Protein AF-A0A401HZF0-F1 (afdb_monomer_lite)

Structure (mmCIF, N/CA/C/O backbone):
data_AF-A0A401HZF0-F1
#
_entry.id   AF-A0A401HZF0-F1
#
loop_
_atom_site.group_PDB
_atom_site.id
_atom_site.type_symbol
_atom_site.label_atom_id
_atom_site.label_alt_id
_atom_site.label_comp_id
_atom_site.label_asym_id
_atom_site.label_entity_id
_atom_site.label_seq_id
_atom_site.pdbx_PDB_ins_code
_atom_site.Cartn_x
_atom_site.Cartn_y
_atom_site.Cartn_z
_atom_site.occupancy
_atom_site.B_iso_or_equiv
_atom_site.auth_seq_id
_atom_site.auth_comp_id
_atom_site.auth_asym_id
_atom_site.auth_atom_id
_atom_site.pdbx_PDB_model_num
ATOM 1 N N . MET A 1 1 ? -18.909 -8.888 6.562 1.00 64.06 1 MET A N 1
ATOM 2 C CA . MET A 1 1 ? -18.575 -7.757 5.661 1.00 64.06 1 MET A CA 1
ATOM 3 C C . MET A 1 1 ? -17.073 -7.498 5.574 1.00 64.06 1 MET A C 1
ATOM 5 O O . MET A 1 1 ? -16.549 -7.601 4.477 1.00 64.06 1 MET A O 1
ATOM 9 N N . LYS A 1 2 ? -16.355 -7.283 6.690 1.00 68.44 2 LYS A N 1
ATOM 10 C CA . LYS A 1 2 ? -14.889 -7.074 6.683 1.00 68.44 2 LYS A CA 1
ATOM 11 C C . LYS A 1 2 ? -14.090 -8.170 5.955 1.00 68.44 2 LYS A C 1
ATOM 13 O O . LYS A 1 2 ? -13.254 -7.835 5.136 1.00 68.44 2 LYS A O 1
ATOM 18 N N . PHE A 1 3 ? -14.403 -9.452 6.163 1.00 75.19 3 PHE A N 1
ATOM 19 C CA . PHE A 1 3 ? -13.719 -10.567 5.480 1.00 75.19 3 PHE A CA 1
ATOM 20 C C . PHE A 1 3 ? -13.829 -10.538 3.948 1.00 75.19 3 PHE A C 1
ATOM 22 O O . PHE A 1 3 ? -12.857 -10.842 3.262 1.00 75.19 3 PHE A O 1
ATOM 29 N N . LEU A 1 4 ? -14.990 -10.146 3.413 1.00 83.94 4 LEU A N 1
ATOM 30 C CA . LEU A 1 4 ? -15.202 -10.059 1.967 1.00 83.94 4 LEU A CA 1
ATOM 31 C C . LEU A 1 4 ? -14.403 -8.888 1.375 1.00 83.94 4 LEU A C 1
ATOM 33 O O . LEU A 1 4 ? -13.794 -9.024 0.318 1.00 83.94 4 LEU A O 1
ATOM 37 N N . SER A 1 5 ? -14.329 -7.769 2.104 1.00 82.69 5 SER A N 1
ATOM 38 C CA . SER A 1 5 ? -13.466 -6.637 1.758 1.00 82.69 5 SER A CA 1
ATOM 39 C C . SER A 1 5 ? -11.982 -7.006 1.822 1.00 82.69 5 SER A C 1
ATOM 41 O O . SER A 1 5 ? -11.248 -6.675 0.898 1.00 82.69 5 SER A O 1
ATOM 43 N N . THR A 1 6 ? -11.537 -7.736 2.851 1.00 85.25 6 THR A N 1
ATOM 44 C CA . THR A 1 6 ? -10.151 -8.221 2.960 1.00 85.25 6 THR A CA 1
ATOM 45 C C . THR A 1 6 ? -9.778 -9.100 1.769 1.00 85.25 6 THR A C 1
ATOM 47 O O . THR A 1 6 ? -8.742 -8.880 1.147 1.00 85.25 6 THR A O 1
ATOM 50 N N . LEU A 1 7 ? -10.638 -10.062 1.415 1.00 87.94 7 LEU A N 1
ATOM 51 C CA . LEU A 1 7 ? -10.439 -10.921 0.246 1.00 87.94 7 LEU A CA 1
ATOM 52 C C . LEU A 1 7 ? -10.353 -10.105 -1.046 1.00 87.94 7 LEU A C 1
ATOM 54 O O . LEU A 1 7 ? -9.436 -10.318 -1.832 1.00 87.94 7 LEU A O 1
ATOM 58 N N . GLY A 1 8 ? -11.247 -9.131 -1.238 1.00 88.00 8 GLY A N 1
ATOM 59 C CA . GLY A 1 8 ? -11.213 -8.244 -2.402 1.00 88.00 8 GLY A CA 1
ATOM 60 C C . GLY A 1 8 ? -9.908 -7.450 -2.514 1.00 88.00 8 GLY A C 1
ATOM 61 O O . GLY A 1 8 ? -9.320 -7.392 -3.591 1.00 88.00 8 GLY A O 1
ATOM 62 N N . ILE A 1 9 ? -9.414 -6.897 -1.401 1.00 88.06 9 ILE A N 1
ATOM 63 C CA . ILE A 1 9 ? -8.149 -6.144 -1.359 1.00 88.06 9 ILE A CA 1
ATOM 64 C C . ILE A 1 9 ? -6.970 -7.044 -1.750 1.00 88.06 9 ILE A C 1
ATOM 66 O O . ILE A 1 9 ? -6.138 -6.647 -2.564 1.00 88.06 9 ILE A O 1
ATOM 70 N N . VAL A 1 10 ? -6.909 -8.266 -1.215 1.00 87.38 10 VAL A N 1
ATOM 71 C CA . VAL A 1 10 ? -5.830 -9.217 -1.527 1.00 87.38 10 VAL A CA 1
ATOM 72 C C . VAL A 1 10 ? -5.885 -9.654 -2.992 1.00 87.38 10 VAL A C 1
ATOM 74 O O . VAL A 1 10 ? -4.856 -9.657 -3.664 1.00 87.38 10 VAL A O 1
ATOM 77 N N . VAL A 1 11 ? -7.072 -9.970 -3.517 1.00 91.38 11 VAL A N 1
ATOM 78 C CA . VAL A 1 11 ? -7.250 -10.361 -4.926 1.00 91.38 11 VAL A CA 1
ATOM 79 C C . VAL A 1 11 ? -6.822 -9.233 -5.868 1.00 91.38 11 VAL A C 1
ATOM 81 O O . VAL A 1 11 ? -6.106 -9.486 -6.836 1.00 91.38 11 VAL A O 1
ATOM 84 N N . LEU A 1 12 ? -7.195 -7.986 -5.566 1.00 89.81 12 LEU A N 1
ATOM 85 C CA . LEU A 1 12 ? -6.779 -6.817 -6.342 1.00 89.81 12 LEU A CA 1
ATOM 86 C C . LEU A 1 12 ? -5.264 -6.603 -6.291 1.00 89.81 12 LEU A C 1
ATOM 88 O O . LEU A 1 12 ? -4.649 -6.389 -7.332 1.00 89.81 12 LEU A O 1
ATOM 92 N N . ALA A 1 13 ? -4.646 -6.716 -5.113 1.00 87.94 13 ALA A N 1
ATOM 93 C CA . ALA A 1 13 ? -3.197 -6.592 -4.969 1.00 87.94 13 ALA A CA 1
ATOM 94 C C . ALA A 1 13 ? -2.448 -7.642 -5.807 1.00 87.94 13 ALA A C 1
ATOM 96 O O . ALA A 1 13 ? -1.500 -7.313 -6.521 1.00 87.94 13 ALA A O 1
ATOM 97 N N . VAL A 1 14 ? -2.911 -8.896 -5.784 1.00 87.62 14 VAL A N 1
ATOM 98 C CA . VAL A 1 14 ? -2.345 -9.979 -6.602 1.00 87.62 14 VAL A CA 1
ATOM 99 C C . VAL A 1 14 ? -2.544 -9.707 -8.096 1.00 87.62 14 VAL A C 1
ATOM 101 O O . VAL A 1 14 ? -1.607 -9.886 -8.874 1.00 87.62 14 VAL A O 1
ATOM 104 N N . ALA A 1 15 ? -3.721 -9.227 -8.507 1.00 88.88 15 ALA A N 1
ATOM 105 C CA . ALA A 1 15 ? -3.994 -8.882 -9.901 1.00 88.88 15 ALA A CA 1
ATOM 106 C C . ALA A 1 15 ? -3.078 -7.756 -10.413 1.00 88.88 15 ALA A C 1
ATOM 108 O O . ALA A 1 15 ? -2.545 -7.862 -11.518 1.00 88.88 15 ALA A O 1
ATOM 109 N N . ILE A 1 16 ? -2.837 -6.721 -9.600 1.00 86.62 16 ILE A N 1
ATOM 110 C CA . ILE A 1 16 ? -1.921 -5.617 -9.925 1.00 86.62 16 ILE A CA 1
ATOM 111 C C . ILE A 1 16 ? -0.491 -6.142 -10.093 1.00 86.62 16 ILE A C 1
ATOM 113 O O . ILE A 1 16 ? 0.150 -5.864 -11.105 1.00 86.62 16 ILE A O 1
ATOM 117 N N . ILE A 1 17 ? -0.007 -6.960 -9.151 1.00 84.62 17 ILE A N 1
ATOM 118 C CA . ILE A 1 17 ? 1.343 -7.540 -9.216 1.00 84.62 17 ILE A CA 1
ATOM 119 C C . ILE A 1 17 ? 1.504 -8.422 -10.463 1.00 84.62 17 ILE A C 1
ATOM 121 O O . ILE A 1 17 ? 2.522 -8.333 -11.151 1.00 84.62 17 ILE A O 1
ATOM 125 N N . LEU A 1 18 ? 0.507 -9.251 -10.790 1.00 85.44 18 LEU A N 1
ATOM 126 C CA . LEU A 1 18 ? 0.532 -10.100 -11.985 1.00 85.44 18 LEU A CA 1
ATOM 127 C C . LEU A 1 18 ? 0.486 -9.283 -13.285 1.00 85.44 18 LEU A C 1
ATOM 129 O O . LEU A 1 18 ? 1.191 -9.622 -14.240 1.00 85.44 18 LEU A O 1
ATOM 133 N N . GLY A 1 19 ? -0.304 -8.208 -13.321 1.00 83.62 19 GLY A N 1
ATOM 134 C CA . GLY A 1 19 ? -0.366 -7.274 -14.446 1.00 83.62 19 GLY A CA 1
ATOM 135 C C . GLY A 1 19 ? 0.978 -6.589 -14.696 1.00 83.62 19 GLY A C 1
ATOM 136 O O . GLY A 1 19 ? 1.516 -6.661 -15.802 1.00 83.62 19 GLY A O 1
ATOM 137 N N . GLU A 1 20 ? 1.580 -6.025 -13.648 1.00 80.38 20 GLU A N 1
ATOM 138 C CA . GLU A 1 20 ? 2.904 -5.387 -13.696 1.00 80.38 20 GLU A CA 1
ATOM 139 C C . GLU A 1 20 ? 4.009 -6.368 -14.114 1.00 80.38 20 GLU A C 1
ATOM 141 O O . GLU A 1 20 ? 4.899 -6.044 -14.911 1.00 80.38 20 GLU A O 1
ATOM 146 N N . TRP A 1 21 ? 3.931 -7.614 -13.635 1.00 73.69 21 TRP A N 1
ATOM 147 C CA . TRP A 1 21 ? 4.863 -8.668 -14.024 1.00 73.69 21 TRP A CA 1
ATOM 148 C C . TRP A 1 21 ? 4.735 -9.044 -15.503 1.00 73.69 21 TRP A C 1
ATOM 150 O O . TRP A 1 21 ? 5.737 -9.383 -16.132 1.00 73.69 21 TRP A O 1
ATOM 160 N N . ARG A 1 22 ? 3.540 -8.998 -16.098 1.00 76.50 22 ARG A N 1
ATOM 161 C CA . ARG A 1 22 ? 3.381 -9.253 -17.539 1.00 76.50 22 ARG A CA 1
ATOM 162 C C . ARG A 1 22 ? 3.734 -8.039 -18.401 1.00 76.50 22 ARG A C 1
ATOM 164 O O . ARG A 1 22 ? 4.250 -8.231 -19.497 1.00 76.50 22 ARG A O 1
ATOM 171 N N . GLY A 1 23 ? 3.498 -6.821 -17.916 1.00 69.19 23 GLY A N 1
ATOM 172 C CA . GLY A 1 23 ? 3.666 -5.587 -18.691 1.00 69.19 23 GLY A CA 1
ATOM 173 C C . GLY A 1 23 ? 5.084 -5.003 -18.717 1.00 69.19 23 GLY A C 1
ATOM 174 O O . GLY A 1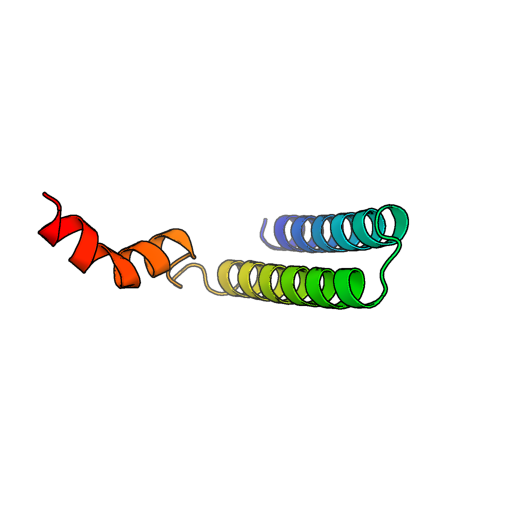 23 ? 5.479 -4.406 -19.716 1.00 69.19 23 GLY A O 1
ATOM 175 N N . SER A 1 24 ? 5.883 -5.166 -17.656 1.00 64.88 24 SER A N 1
ATOM 176 C CA . SER A 1 24 ? 7.143 -4.414 -17.525 1.00 64.88 24 SER A CA 1
ATOM 177 C C . SER A 1 24 ? 8.394 -5.221 -17.901 1.00 64.88 24 SER A C 1
ATOM 179 O O . SER A 1 24 ? 8.622 -6.306 -17.363 1.00 64.88 24 SER A O 1
ATOM 181 N N . LYS A 1 25 ? 9.259 -4.678 -18.777 1.00 65.12 25 LYS A N 1
ATOM 182 C CA . LYS A 1 25 ? 10.562 -5.275 -19.161 1.00 65.12 25 LYS A CA 1
ATOM 183 C C . LYS A 1 25 ? 11.697 -4.995 -18.159 1.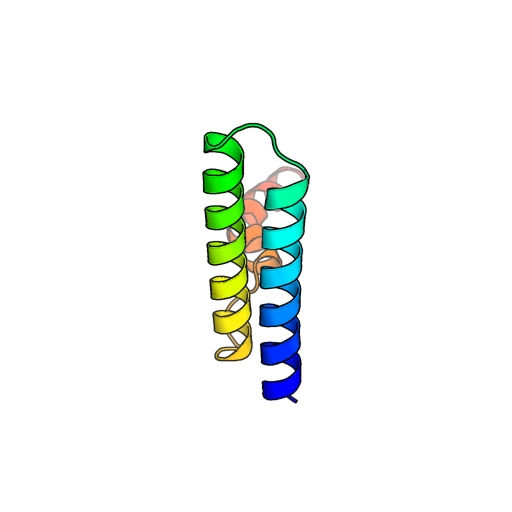00 65.12 25 LYS A C 1
ATOM 185 O O . LYS A 1 25 ? 12.722 -5.670 -18.197 1.00 65.12 25 LYS A O 1
ATOM 190 N N . SER A 1 26 ? 11.537 -4.020 -17.257 1.00 76.88 26 SER A N 1
ATOM 191 C CA . SER A 1 26 ? 12.590 -3.584 -16.326 1.00 76.88 26 SER A CA 1
ATOM 192 C C . SER A 1 26 ? 12.384 -4.139 -14.915 1.00 76.88 26 SER A C 1
ATOM 194 O O . SER A 1 26 ? 11.381 -3.854 -14.260 1.00 76.88 26 SER A O 1
ATOM 196 N N . LYS A 1 27 ? 13.381 -4.875 -14.397 1.00 75.88 27 LYS A N 1
ATOM 197 C CA . LYS A 1 27 ? 13.372 -5.416 -13.022 1.00 75.88 27 LYS A CA 1
ATOM 198 C C . LYS A 1 27 ? 13.251 -4.322 -11.950 1.00 75.88 27 LYS A C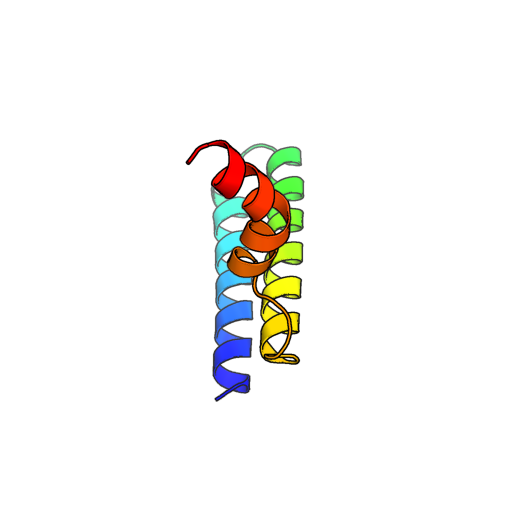 1
ATOM 200 O O . LYS A 1 27 ? 12.591 -4.542 -10.940 1.00 75.88 27 LYS A O 1
ATOM 205 N N . LYS A 1 28 ? 13.838 -3.137 -12.180 1.00 79.00 28 LYS A N 1
ATOM 206 C CA . LYS A 1 28 ? 13.748 -1.993 -11.249 1.00 79.00 28 LYS A CA 1
ATOM 207 C C . LYS A 1 28 ? 12.320 -1.459 -11.136 1.00 79.00 28 LYS A C 1
ATOM 209 O O . LYS A 1 28 ? 11.861 -1.189 -10.032 1.00 79.00 28 LYS A O 1
ATOM 214 N N . MET A 1 29 ? 11.616 -1.346 -12.262 1.00 79.81 29 MET A N 1
ATOM 215 C CA . MET A 1 29 ? 10.243 -0.836 -12.280 1.00 79.81 29 MET A CA 1
ATOM 216 C C . MET A 1 29 ? 9.284 -1.803 -11.580 1.00 79.81 29 MET A C 1
ATOM 218 O O . MET A 1 29 ? 8.472 -1.371 -10.768 1.00 79.81 29 MET A O 1
ATOM 222 N N . ARG A 1 30 ? 9.458 -3.115 -11.796 1.00 80.62 30 ARG A N 1
ATOM 223 C CA . ARG A 1 30 ? 8.695 -4.146 -11.076 1.00 80.62 30 ARG A CA 1
ATOM 224 C C . ARG A 1 30 ? 8.904 -4.086 -9.566 1.00 80.62 30 ARG A C 1
ATOM 226 O O . ARG A 1 30 ? 7.938 -4.207 -8.826 1.00 80.62 30 ARG A O 1
ATOM 233 N N . ALA A 1 31 ? 10.141 -3.886 -9.107 1.00 82.38 31 ALA A N 1
ATOM 234 C CA . ALA A 1 31 ? 10.434 -3.777 -7.679 1.00 82.38 31 ALA A CA 1
ATOM 235 C C . ALA A 1 31 ? 9.773 -2.536 -7.052 1.00 82.38 31 ALA A C 1
ATOM 237 O O . ALA A 1 31 ? 9.164 -2.640 -5.989 1.00 82.38 31 ALA A O 1
ATOM 238 N N . ALA A 1 32 ? 9.833 -1.387 -7.735 1.00 87.62 32 ALA A N 1
ATOM 239 C CA . ALA A 1 32 ? 9.173 -0.165 -7.283 1.00 87.62 32 ALA A CA 1
ATOM 240 C C . ALA A 1 32 ? 7.646 -0.332 -7.216 1.00 87.62 32 ALA A C 1
ATOM 242 O O . ALA A 1 32 ? 7.039 -0.021 -6.194 1.00 87.62 32 ALA A O 1
ATOM 243 N N . MET A 1 33 ? 7.030 -0.889 -8.262 1.00 85.56 33 MET A N 1
ATOM 244 C CA . MET A 1 33 ? 5.581 -1.105 -8.302 1.00 85.56 33 MET A CA 1
ATOM 245 C C . MET A 1 33 ? 5.106 -2.146 -7.294 1.00 85.56 33 MET A C 1
ATOM 247 O O . MET A 1 33 ? 4.090 -1.932 -6.631 1.00 85.56 33 MET A O 1
ATOM 251 N N . ALA A 1 34 ? 5.856 -3.234 -7.110 1.00 86.25 34 ALA A N 1
ATOM 252 C CA . ALA A 1 34 ? 5.573 -4.204 -6.060 1.00 86.25 34 ALA A CA 1
ATOM 253 C C . ALA A 1 34 ? 5.617 -3.536 -4.679 1.00 86.25 34 ALA A C 1
ATOM 255 O O . ALA A 1 34 ? 4.691 -3.718 -3.897 1.00 86.25 34 ALA A O 1
ATOM 256 N N . GLY A 1 35 ? 6.631 -2.705 -4.412 1.00 89.56 35 GLY A N 1
ATOM 257 C CA . GLY A 1 35 ? 6.751 -1.950 -3.162 1.00 89.56 35 GLY A CA 1
ATOM 258 C C . GLY A 1 35 ? 5.579 -0.996 -2.917 1.00 89.56 35 GLY A C 1
ATOM 259 O O . GLY A 1 35 ? 4.990 -1.016 -1.837 1.00 89.56 35 GLY A O 1
ATOM 260 N N . ILE A 1 36 ? 5.190 -0.213 -3.929 1.00 89.25 36 ILE A N 1
ATOM 261 C CA . ILE A 1 36 ? 4.044 0.708 -3.847 1.00 89.25 36 ILE A CA 1
ATOM 262 C C . ILE A 1 36 ? 2.742 -0.066 -3.612 1.00 89.25 36 ILE A C 1
ATOM 264 O O . ILE A 1 36 ? 1.947 0.308 -2.751 1.00 89.25 36 ILE A O 1
ATOM 268 N N . THR A 1 37 ? 2.540 -1.176 -4.324 1.00 89.75 37 THR A N 1
ATOM 269 C CA . THR A 1 37 ? 1.346 -2.023 -4.173 1.00 89.75 37 THR A CA 1
ATOM 270 C C . THR A 1 37 ? 1.277 -2.635 -2.775 1.00 89.75 37 THR A C 1
ATOM 272 O O . THR A 1 37 ? 0.207 -2.679 -2.166 1.00 89.75 37 THR A O 1
ATOM 275 N N . LEU A 1 38 ? 2.418 -3.053 -2.222 1.00 90.12 38 LEU A N 1
ATOM 276 C CA . LEU A 1 38 ? 2.503 -3.588 -0.864 1.00 90.12 38 LEU A CA 1
ATOM 277 C C . LEU A 1 38 ? 2.140 -2.523 0.176 1.00 90.12 38 LEU A C 1
ATOM 279 O O . LEU A 1 38 ? 1.322 -2.780 1.057 1.00 90.12 38 LEU A O 1
ATOM 283 N N . ALA A 1 39 ? 2.689 -1.314 0.033 1.00 90.50 39 ALA A N 1
ATOM 284 C CA . ALA A 1 39 ? 2.375 -0.182 0.899 1.00 90.50 39 ALA A CA 1
ATOM 285 C C . ALA A 1 39 ? 0.885 0.192 0.834 1.00 90.50 39 ALA A C 1
ATOM 287 O O . ALA A 1 39 ? 0.250 0.378 1.872 1.00 90.50 39 ALA A O 1
ATOM 288 N N . ALA A 1 40 ? 0.300 0.229 -0.367 1.00 89.06 40 ALA A N 1
ATOM 289 C CA . ALA A 1 40 ? -1.125 0.490 -0.562 1.00 89.06 40 ALA A CA 1
ATOM 290 C C . ALA A 1 40 ? -2.009 -0.596 0.076 1.00 89.06 40 ALA A C 1
ATOM 292 O O . ALA A 1 40 ? -3.015 -0.285 0.713 1.00 89.06 40 ALA A O 1
ATOM 293 N N . THR A 1 41 ? -1.612 -1.865 -0.043 1.00 90.12 41 THR A N 1
ATOM 294 C CA . THR A 1 41 ? -2.337 -3.003 0.544 1.00 90.12 41 THR A CA 1
ATOM 295 C C . THR A 1 41 ? -2.303 -2.949 2.071 1.00 90.12 41 THR A C 1
ATOM 297 O O . THR A 1 41 ? -3.336 -3.109 2.720 1.00 90.12 41 TH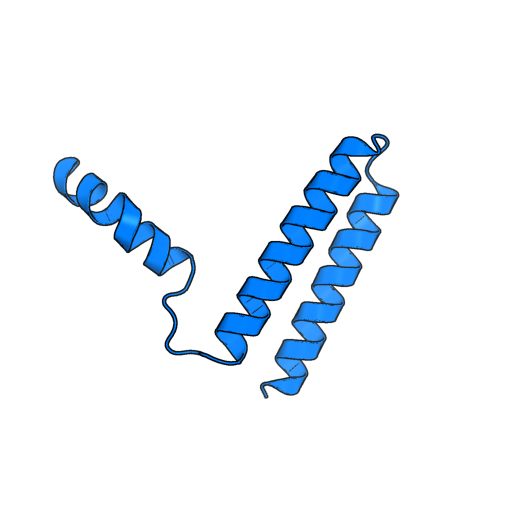R A O 1
ATOM 300 N N . LEU A 1 42 ? -1.132 -2.663 2.651 1.00 89.94 42 LEU A N 1
ATOM 301 C CA . LEU A 1 42 ? -0.966 -2.443 4.089 1.00 89.94 42 LEU A CA 1
ATOM 302 C C . LEU A 1 42 ? -1.850 -1.298 4.587 1.00 89.94 42 LEU A C 1
ATOM 304 O O . LEU A 1 42 ? -2.549 -1.457 5.586 1.00 89.94 42 LEU A O 1
ATOM 308 N N . LEU A 1 43 ? -1.871 -0.172 3.869 1.00 88.06 43 LEU A N 1
ATOM 309 C CA . LEU A 1 43 ? -2.711 0.975 4.210 1.00 88.06 43 LEU A CA 1
ATOM 310 C C . LEU A 1 43 ? -4.206 0.614 4.185 1.00 88.06 43 LEU A C 1
ATOM 312 O O . LEU A 1 43 ? -4.948 0.963 5.103 1.00 88.06 43 LEU A O 1
ATOM 316 N N . ALA A 1 44 ? -4.645 -0.117 3.156 1.00 87.38 44 ALA A N 1
ATOM 317 C CA . ALA A 1 44 ? -6.029 -0.559 3.014 1.00 87.38 44 ALA A CA 1
ATOM 318 C C . ALA A 1 44 ? -6.448 -1.518 4.142 1.00 87.38 44 ALA A C 1
ATOM 320 O O . ALA A 1 44 ? -7.534 -1.374 4.705 1.00 87.38 44 ALA A O 1
ATOM 321 N N . LEU A 1 45 ? -5.575 -2.459 4.518 1.00 88.31 45 LEU A N 1
ATOM 322 C CA . LEU A 1 45 ? -5.806 -3.356 5.652 1.00 88.31 45 LEU A CA 1
ATOM 323 C C . LEU A 1 45 ? -5.876 -2.589 6.975 1.00 88.31 45 LEU A C 1
ATOM 325 O O . LEU A 1 45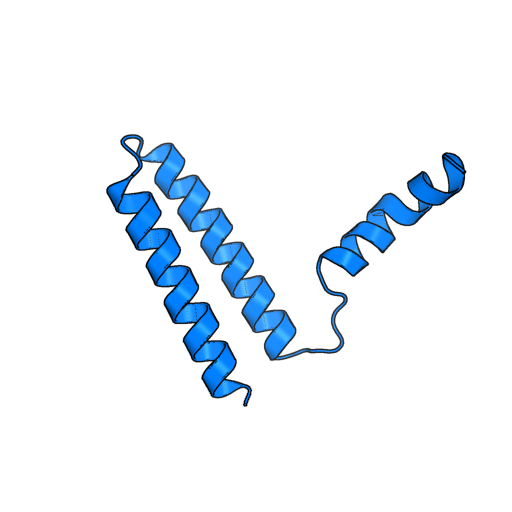 ? -6.765 -2.847 7.787 1.00 88.31 45 LEU A O 1
ATOM 329 N N . LEU A 1 46 ? -4.985 -1.617 7.177 1.00 87.50 46 LEU A N 1
ATOM 330 C CA . LEU A 1 46 ? -4.952 -0.805 8.390 1.00 87.50 46 LEU A CA 1
ATOM 331 C C . LEU A 1 46 ? -6.251 -0.005 8.566 1.00 87.50 46 LEU A C 1
ATOM 333 O O . LEU A 1 46 ? -6.830 -0.015 9.650 1.00 87.50 46 LEU A O 1
ATOM 337 N N . LEU A 1 47 ? -6.754 0.611 7.491 1.00 85.75 47 LEU A N 1
ATOM 338 C CA . LEU A 1 47 ? -8.034 1.330 7.484 1.00 85.75 47 LEU A CA 1
ATOM 339 C C . LEU A 1 47 ? -9.238 0.405 7.705 1.00 85.75 47 LEU A C 1
ATOM 341 O O . LEU A 1 47 ? -10.225 0.805 8.321 1.00 85.75 47 LEU A O 1
ATOM 345 N N . LEU A 1 48 ? -9.166 -0.842 7.235 1.00 85.56 48 LEU A N 1
ATOM 346 C CA . LEU A 1 48 ? -10.235 -1.822 7.426 1.00 85.56 48 LEU A CA 1
ATOM 347 C C . LEU A 1 48 ? -10.328 -2.314 8.883 1.00 85.56 48 LEU A C 1
ATOM 349 O O . LEU A 1 48 ? -11.430 -2.564 9.391 1.00 85.56 48 LEU A O 1
ATOM 353 N N . ILE A 1 49 ? -9.184 -2.456 9.561 1.00 84.38 49 ILE A N 1
ATOM 354 C CA . ILE A 1 49 ? -9.115 -2.836 10.981 1.00 84.38 49 ILE A CA 1
ATOM 355 C C . ILE A 1 49 ? -9.477 -1.635 11.864 1.00 84.38 49 ILE A C 1
ATOM 357 O O . ILE A 1 49 ? -10.312 -1.775 12.761 1.00 84.38 49 ILE A O 1
ATOM 361 N N . TYR A 1 50 ? -8.922 -0.460 11.557 1.00 84.38 50 TYR A N 1
ATOM 362 C CA . TYR A 1 50 ? -9.087 0.785 12.305 1.00 84.38 50 TYR A CA 1
ATOM 363 C C . TYR A 1 50 ? -9.799 1.859 11.463 1.00 84.38 50 TYR A C 1
ATOM 365 O O . TYR A 1 50 ? -9.158 2.778 10.948 1.00 84.38 50 TYR A O 1
ATOM 373 N N . PRO A 1 51 ? -11.141 1.812 11.371 1.00 79.00 51 PRO A N 1
ATOM 374 C CA . PRO A 1 51 ? -11.915 2.755 10.559 1.00 79.00 51 PRO A CA 1
ATOM 375 C C . PRO A 1 51 ? -11.871 4.206 11.070 1.00 79.00 51 PRO A C 1
ATOM 377 O O . PRO A 1 51 ? -12.301 5.115 10.368 1.00 79.00 51 PRO A O 1
ATOM 380 N N . GLY A 1 52 ? -11.368 4.439 12.288 1.00 79.19 52 GLY A N 1
ATOM 381 C CA . GLY A 1 52 ? -11.186 5.779 12.854 1.00 79.19 52 GLY A CA 1
ATOM 382 C C . GLY A 1 52 ? -9.931 6.509 12.364 1.00 79.19 52 GLY A C 1
ATOM 383 O O . GLY A 1 52 ? -9.782 7.698 12.639 1.00 79.19 52 GLY A O 1
ATOM 384 N N . LEU A 1 53 ? -9.025 5.828 11.650 1.00 81.50 53 LEU A N 1
ATOM 385 C CA . LEU A 1 53 ? -7.831 6.466 11.100 1.00 81.50 53 LEU A CA 1
ATOM 386 C C . LEU A 1 53 ? -8.204 7.417 9.949 1.00 81.50 53 LEU A C 1
ATOM 388 O O . LEU A 1 53 ? -9.056 7.086 9.119 1.00 81.50 53 LEU A O 1
ATOM 392 N N . PRO A 1 54 ? -7.572 8.604 9.860 1.00 80.31 54 PRO A N 1
ATOM 393 C CA . PRO A 1 54 ? -7.804 9.514 8.751 1.00 80.31 54 PRO A CA 1
ATOM 394 C C . PRO A 1 54 ? -7.340 8.854 7.451 1.00 80.31 54 PRO A C 1
ATOM 396 O O . PRO A 1 54 ? -6.163 8.551 7.279 1.00 80.31 54 PRO A O 1
ATOM 399 N N . GLY A 1 55 ? -8.278 8.642 6.528 1.00 82.38 55 GLY A N 1
ATOM 400 C CA . GLY A 1 55 ? -7.965 8.125 5.199 1.00 82.38 55 GLY A CA 1
ATOM 401 C C . GLY A 1 55 ? -6.994 9.034 4.430 1.00 82.38 55 GLY A C 1
ATOM 402 O O . GLY A 1 55 ? -6.814 10.202 4.793 1.00 82.38 55 GLY A O 1
ATOM 403 N N . PRO A 1 56 ? -6.408 8.541 3.327 1.00 79.19 56 PRO A N 1
ATOM 404 C CA . PRO A 1 56 ? -5.370 9.251 2.577 1.00 79.19 56 PRO A CA 1
ATOM 405 C C . PRO A 1 56 ? -5.818 10.647 2.125 1.00 79.19 56 PRO A C 1
ATOM 407 O O . PRO A 1 56 ? -5.076 11.612 2.271 1.00 79.19 56 PRO A O 1
ATOM 410 N N . THR A 1 57 ? -7.070 10.801 1.691 1.00 80.94 57 THR A N 1
ATOM 411 C CA . THR A 1 57 ? -7.655 12.104 1.332 1.00 80.94 57 THR A CA 1
ATOM 412 C C . THR A 1 57 ? -7.681 13.078 2.512 1.00 80.94 57 THR A C 1
ATOM 414 O O . THR A 1 57 ? -7.403 14.266 2.360 1.00 80.94 57 THR A O 1
ATOM 417 N N . ARG A 1 58 ? -7.986 12.580 3.715 1.00 80.12 58 ARG A N 1
ATOM 418 C CA . ARG A 1 58 ? -8.046 13.389 4.937 1.00 80.12 58 ARG A CA 1
ATOM 419 C C . ARG A 1 58 ? -6.646 13.731 5.452 1.00 80.12 58 ARG A C 1
ATOM 421 O O . ARG A 1 58 ? -6.448 14.843 5.927 1.00 80.12 58 ARG A O 1
ATOM 428 N N . MET A 1 59 ? -5.676 12.827 5.292 1.00 81.69 59 MET A N 1
ATOM 429 C CA . MET A 1 59 ? -4.254 13.117 5.516 1.00 81.69 59 MET A CA 1
ATOM 430 C C . MET A 1 59 ? -3.743 14.206 4.571 1.00 81.69 59 MET A C 1
ATOM 432 O O . MET A 1 59 ? -3.105 15.150 5.028 1.00 81.69 59 MET A O 1
ATOM 436 N N . MET A 1 60 ? -4.083 14.134 3.282 1.00 81.50 60 MET A N 1
ATOM 437 C CA . MET A 1 60 ? -3.698 15.169 2.321 1.00 81.50 60 MET A CA 1
ATOM 438 C C . MET A 1 60 ? -4.305 16.521 2.683 1.00 81.50 60 ME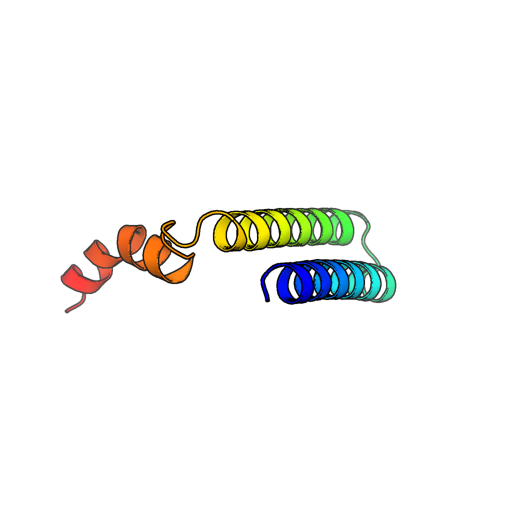T A C 1
ATOM 440 O O . MET A 1 60 ? -3.611 17.531 2.658 1.00 81.50 60 MET A O 1
ATOM 444 N N . LYS A 1 61 ? -5.560 16.543 3.139 1.00 81.19 61 LYS A N 1
ATOM 445 C CA . LYS A 1 61 ? -6.192 17.769 3.634 1.00 81.19 61 LYS A CA 1
ATOM 446 C C . LYS A 1 61 ? -5.553 18.302 4.926 1.00 81.19 61 LYS A C 1
ATOM 448 O O . LYS A 1 61 ? -5.554 19.504 5.135 1.00 81.19 61 LYS A O 1
ATOM 453 N N . LEU A 1 62 ? -4.975 17.459 5.784 1.00 80.94 62 LEU A N 1
ATOM 454 C CA . LEU A 1 62 ? -4.208 17.914 6.956 1.00 80.94 62 LEU A CA 1
ATOM 455 C C . LEU A 1 62 ? -2.844 18.501 6.565 1.00 80.94 62 LEU A C 1
ATOM 457 O O . LEU A 1 62 ? -2.438 19.515 7.123 1.00 80.94 62 LEU A O 1
ATOM 461 N N . LEU A 1 63 ? -2.159 17.881 5.600 1.00 82.38 63 LEU A N 1
ATOM 462 C CA . LEU A 1 63 ? -0.849 18.326 5.116 1.00 82.38 63 LEU A CA 1
ATOM 463 C C . LEU A 1 63 ? -0.944 19.614 4.288 1.00 82.38 63 LEU A C 1
ATOM 465 O O . LEU A 1 63 ? -0.159 20.537 4.483 1.00 82.38 63 LEU A O 1
ATOM 469 N N . PHE A 1 64 ? -1.924 19.684 3.388 1.00 81.81 64 PHE A N 1
ATOM 470 C CA . PHE A 1 64 ? -2.063 20.755 2.399 1.00 81.81 64 PHE A CA 1
ATOM 471 C C . PHE A 1 64 ? -3.231 21.704 2.678 1.00 81.81 64 PHE A C 1
ATOM 473 O O . PHE A 1 64 ? -3.333 22.737 2.030 1.00 81.81 64 PHE A O 1
ATOM 480 N N . GLY A 1 65 ? -4.090 21.433 3.666 1.00 73.88 65 GLY A N 1
ATOM 481 C CA . GLY A 1 65 ? -5.245 22.292 3.961 1.00 73.88 65 GLY A CA 1
ATOM 482 C C . GLY A 1 65 ? -4.874 23.688 4.456 1.00 73.88 65 GLY A C 1
ATOM 483 O O . GLY A 1 65 ? -5.691 24.596 4.381 1.00 73.88 65 GLY A O 1
ATOM 484 N N . ARG A 1 66 ? -3.638 23.895 4.933 1.00 70.19 66 ARG A N 1
ATOM 485 C CA . ARG A 1 66 ? -3.123 25.253 5.162 1.00 70.19 66 ARG A CA 1
ATOM 486 C C . ARG A 1 66 ? -2.814 25.988 3.860 1.00 70.19 66 ARG A C 1
ATOM 488 O O . ARG A 1 66 ? -3.022 27.186 3.826 1.00 70.19 66 ARG A O 1
ATOM 495 N N . LEU A 1 67 ? -2.340 25.300 2.821 1.00 74.38 67 LEU A N 1
ATOM 496 C CA . LEU A 1 67 ? -2.054 25.905 1.515 1.00 74.38 67 LEU A CA 1
ATOM 497 C C . LEU A 1 67 ? -3.346 26.255 0.774 1.00 74.38 67 LEU A C 1
ATOM 499 O O . LEU A 1 67 ? -3.443 27.347 0.233 1.00 74.38 67 LEU A O 1
ATOM 503 N N . ASP A 1 68 ? -4.346 25.375 0.846 1.00 64.50 68 ASP A N 1
ATOM 504 C CA . ASP A 1 68 ? -5.710 25.612 0.349 1.00 64.50 68 ASP A CA 1
ATOM 505 C C . ASP A 1 68 ? -6.285 26.934 0.891 1.00 64.50 68 ASP A C 1
ATOM 507 O O . ASP A 1 68 ? -6.810 27.748 0.147 1.00 64.50 68 ASP A O 1
ATOM 511 N N . LYS A 1 69 ? -6.049 27.212 2.180 1.00 66.44 69 LYS A N 1
ATOM 512 C CA . LYS A 1 69 ? -6.520 28.419 2.874 1.00 66.44 69 LYS A CA 1
ATOM 513 C C . LYS A 1 69 ? -5.717 29.700 2.598 1.00 66.44 69 LYS A C 1
ATOM 515 O O . LYS A 1 69 ? -6.104 30.754 3.081 1.00 66.44 69 LYS A O 1
ATOM 520 N N . ILE A 1 70 ? -4.557 29.597 1.945 1.00 75.56 70 ILE A N 1
ATOM 521 C CA . ILE A 1 70 ? -3.697 30.741 1.573 1.00 75.56 70 ILE A CA 1
ATOM 522 C C . ILE A 1 70 ? -3.922 31.120 0.099 1.00 75.56 70 ILE A C 1
ATOM 524 O O . ILE A 1 70 ? -3.574 32.223 -0.311 1.00 75.56 70 ILE A O 1
ATOM 528 N N . MET A 1 71 ? -4.457 30.192 -0.701 1.00 69.75 71 MET A N 1
ATOM 529 C CA . MET A 1 71 ? -4.757 30.389 -2.123 1.00 69.75 71 MET A CA 1
ATOM 530 C C . MET A 1 71 ? -6.210 30.813 -2.387 1.00 69.75 71 MET A C 1
ATOM 532 O O . MET A 1 71 ? -6.536 31.121 -3.533 1.00 69.75 71 MET A O 1
ATOM 536 N N . GLU A 1 72 ? -7.051 30.815 -1.350 1.00 56.75 72 GLU A N 1
ATOM 537 C CA . GLU A 1 72 ? -8.362 31.482 -1.310 1.00 56.75 72 GLU A CA 1
ATOM 538 C C . GLU A 1 72 ? -8.191 32.950 -0.896 1.00 56.75 72 GLU A C 1
ATOM 540 O O . GLU A 1 72 ? -8.742 33.822 -1.604 1.00 56.75 72 GLU A O 1
#

Sequence (72 aa):
MKFLSTLGIVVLAVAIILGEWRGSKSKKMRAAMAGITLAATLLALLLLIYPGLPGPTRMMKLLFGRLDKIME

Foldseek 3Di:
DLVVQLVVLVVVLVVQLVVCVVPDPDPVVSVVSNVVSVVVSVLSNVCSVPVVDQPPVRVCCVVCVVVVVVVD

Secondary structure (DSSP, 8-state):
-HHHHHHHHHHHHHHHHHHHHHH---HHHHHHHHHHHHHHHHHHHHHHH-TTSPPHHHHHHHHHHHHHHHH-

pLDDT: mean 81.3, std 7.73, range [56.75, 91.38]

Radius of gyration: 16.12 Å; chains: 1; bounding box: 32×42×32 Å